Protein AF-A0AAD6UTN0-F1 (afdb_monomer_lite)

Structure (mmCIF, N/CA/C/O backbone):
data_AF-A0AAD6UTN0-F1
#
_entry.id   AF-A0AAD6UTN0-F1
#
loop_
_atom_site.group_PDB
_atom_site.id
_atom_site.type_symbol
_atom_site.label_atom_id
_atom_site.label_alt_id
_atom_site.label_comp_id
_atom_site.label_asym_id
_atom_site.label_entity_id
_atom_site.label_seq_id
_atom_site.pdbx_PDB_ins_code
_atom_site.Cartn_x
_atom_site.Cartn_y
_atom_site.Cartn_z
_atom_site.occupancy
_atom_site.B_iso_or_equiv
_atom_site.auth_seq_id
_atom_site.auth_comp_id
_atom_site.auth_asym_id
_atom_site.auth_atom_id
_atom_site.pdbx_PDB_model_num
ATOM 1 N N . VAL A 1 1 ? -11.003 5.716 8.054 1.00 87.69 1 VAL A N 1
ATOM 2 C CA . VAL A 1 1 ? -10.162 4.967 9.014 1.00 87.69 1 VAL A CA 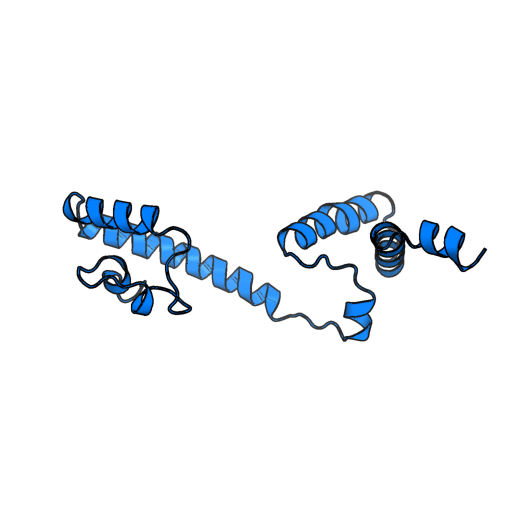1
ATOM 3 C C . VAL A 1 1 ? -9.411 5.867 9.988 1.00 87.69 1 VAL A C 1
ATOM 5 O O . VAL A 1 1 ? -9.699 5.784 11.162 1.00 87.69 1 VAL A O 1
ATOM 8 N N . ILE A 1 2 ? -8.497 6.764 9.581 1.00 92.50 2 ILE A N 1
ATOM 9 C CA . ILE A 1 2 ? -7.797 7.631 10.569 1.00 92.50 2 ILE A CA 1
ATOM 10 C C . ILE A 1 2 ? -8.778 8.507 11.371 1.00 92.50 2 ILE A C 1
ATOM 12 O O . ILE A 1 2 ? -8.656 8.604 12.585 1.00 92.50 2 ILE A O 1
ATOM 16 N N . ALA A 1 3 ? -9.743 9.134 10.689 1.00 92.88 3 ALA A N 1
ATOM 17 C CA . ALA A 1 3 ? -10.771 9.967 11.323 1.00 92.88 3 ALA A CA 1
ATOM 18 C C . ALA A 1 3 ? -11.893 9.152 11.988 1.00 92.88 3 ALA A C 1
ATOM 20 O O . ALA A 1 3 ? -12.583 9.658 12.862 1.00 92.88 3 ALA A O 1
ATOM 21 N N . ASP A 1 4 ? -12.061 7.905 11.556 1.00 92.06 4 ASP A N 1
ATOM 22 C CA . ASP A 1 4 ? -13.080 6.985 12.051 1.00 92.06 4 ASP A CA 1
ATOM 23 C C . ASP A 1 4 ? -12.543 5.548 11.926 1.00 92.06 4 ASP A C 1
ATOM 25 O O . ASP A 1 4 ? -12.595 4.962 10.831 1.00 92.06 4 ASP A O 1
ATOM 29 N N . PRO A 1 5 ? -11.911 5.023 12.993 1.00 91.50 5 PRO A N 1
ATOM 30 C CA . PRO A 1 5 ? -11.347 3.674 13.009 1.00 91.50 5 PRO A CA 1
ATOM 31 C C . PRO A 1 5 ? -12.411 2.576 12.989 1.00 91.50 5 PRO A C 1
ATOM 33 O O . PRO A 1 5 ? -12.120 1.456 12.565 1.00 91.50 5 PRO A O 1
ATOM 36 N N . ASP A 1 6 ? -13.651 2.897 13.365 1.00 90.25 6 ASP A N 1
ATOM 37 C CA . ASP A 1 6 ? -14.738 1.922 13.456 1.00 90.25 6 ASP A CA 1
ATOM 38 C C . ASP A 1 6 ? -15.210 1.434 12.086 1.00 90.25 6 ASP A C 1
ATOM 40 O O . ASP A 1 6 ? -15.803 0.362 11.996 1.00 90.25 6 ASP A O 1
ATOM 44 N N . ILE A 1 7 ? -14.810 2.112 11.006 1.00 89.38 7 ILE A N 1
ATOM 45 C CA . ILE A 1 7 ? -14.930 1.603 9.632 1.00 89.38 7 ILE A CA 1
ATOM 46 C C . ILE A 1 7 ? -14.311 0.203 9.489 1.00 89.38 7 ILE A C 1
ATOM 48 O O . ILE A 1 7 ? -14.845 -0.612 8.741 1.00 89.38 7 ILE A O 1
ATOM 52 N N . ILE A 1 8 ? -13.204 -0.086 10.192 1.00 89.69 8 ILE A N 1
ATOM 53 C CA . ILE A 1 8 ? -12.517 -1.389 10.116 1.00 89.69 8 ILE A CA 1
ATOM 54 C C . ILE A 1 8 ? -12.412 -2.134 11.448 1.00 89.69 8 ILE A C 1
ATOM 56 O O . ILE A 1 8 ? -11.793 -3.186 11.496 1.00 89.69 8 ILE A O 1
ATOM 60 N N . MET A 1 9 ? -12.948 -1.579 12.533 1.00 88.56 9 MET A N 1
ATOM 61 C CA . MET A 1 9 ? -12.941 -2.204 13.864 1.00 88.56 9 MET A CA 1
ATOM 62 C C . MET A 1 9 ? -14.348 -2.395 14.433 1.00 88.56 9 MET A C 1
ATOM 64 O O . MET A 1 9 ? -14.529 -3.097 15.427 1.00 88.56 9 MET A O 1
ATOM 68 N N . GLY A 1 10 ? -15.345 -1.746 13.832 1.00 86.62 10 GLY A N 1
ATOM 69 C CA . GLY A 1 10 ? -16.714 -1.754 14.305 1.00 86.62 10 GLY A CA 1
ATOM 70 C C . GLY A 1 10 ? -17.417 -3.093 14.072 1.00 86.62 10 GLY A C 1
ATOM 71 O O . GLY A 1 10 ? -16.988 -3.911 13.254 1.00 86.62 10 GLY A O 1
ATOM 72 N N . PRO A 1 11 ? -18.550 -3.310 14.758 1.00 81.62 11 PRO A N 1
ATOM 73 C CA . PRO A 1 11 ? -19.345 -4.532 14.622 1.00 81.62 11 PRO A CA 1
ATOM 74 C C . PRO A 1 11 ? -19.969 -4.691 13.225 1.00 81.62 11 PRO A C 1
ATOM 76 O O . PRO A 1 11 ? -20.301 -5.801 12.826 1.00 81.62 11 PRO A O 1
ATOM 79 N N . ASN A 1 12 ? -20.090 -3.596 12.469 1.00 81.25 12 ASN A N 1
ATOM 80 C CA . ASN A 1 12 ? -20.672 -3.563 11.126 1.00 81.25 12 ASN A CA 1
ATOM 81 C C . ASN A 1 12 ? -19.607 -3.649 10.018 1.00 81.25 12 ASN A C 1
ATOM 83 O O . ASN A 1 12 ? -19.799 -3.080 8.940 1.00 81.25 12 ASN A O 1
ATOM 87 N N . LEU A 1 13 ? -18.468 -4.306 10.278 1.00 84.88 13 LEU A N 1
ATOM 88 C CA . LEU A 1 13 ? -17.421 -4.475 9.273 1.00 84.88 13 LEU A CA 1
ATOM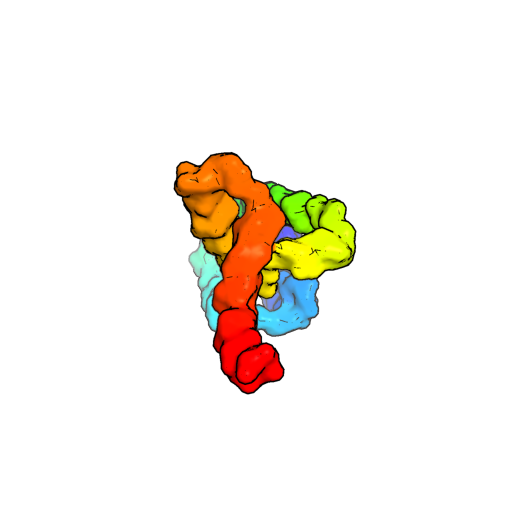 89 C C . LEU A 1 13 ? -17.995 -5.148 8.024 1.00 84.88 13 LEU A C 1
ATOM 91 O O . LEU A 1 13 ? -18.491 -6.273 8.067 1.00 84.88 13 LEU A O 1
ATOM 95 N N . SER A 1 14 ? -17.830 -4.482 6.889 1.00 86.56 14 SER A N 1
ATOM 96 C CA . SER A 1 14 ? -18.113 -5.043 5.579 1.00 86.56 14 SER A CA 1
ATOM 97 C C . SER A 1 14 ? -17.012 -4.641 4.618 1.00 86.56 14 SER A C 1
ATOM 99 O O . SER A 1 14 ? -16.597 -3.482 4.592 1.00 86.56 14 SER A O 1
ATOM 101 N N . TYR A 1 15 ? -16.565 -5.576 3.778 1.00 89.12 15 TYR A N 1
ATOM 102 C CA . TYR A 1 15 ? -15.627 -5.244 2.706 1.00 89.12 15 TYR A CA 1
ATOM 103 C C . TYR A 1 15 ? -16.189 -4.145 1.796 1.00 89.12 15 TYR A C 1
ATOM 105 O O . TYR A 1 15 ? -15.430 -3.321 1.302 1.00 89.12 15 TYR A O 1
ATOM 113 N N . ALA A 1 16 ? -17.514 -4.068 1.632 1.00 89.00 16 ALA A N 1
ATOM 114 C CA . ALA A 1 16 ? -18.154 -3.081 0.770 1.00 89.00 16 ALA A CA 1
ATOM 115 C C . ALA A 1 16 ? -17.943 -1.634 1.249 1.00 89.00 16 ALA A C 1
ATOM 117 O O . ALA A 1 16 ? -17.906 -0.723 0.429 1.00 89.00 16 ALA A O 1
ATOM 118 N N . THR A 1 17 ? -17.806 -1.415 2.560 1.00 85.81 17 THR A N 1
ATOM 119 C CA . THR A 1 17 ? -17.611 -0.080 3.152 1.00 85.81 17 THR A CA 1
ATOM 120 C C . THR A 1 17 ? -16.165 0.189 3.554 1.00 85.81 17 THR A C 1
ATOM 122 O O . THR A 1 17 ? -15.761 1.346 3.660 1.00 85.81 17 THR A O 1
ATOM 125 N N . ALA A 1 18 ? -15.387 -0.864 3.795 1.00 87.88 18 ALA A N 1
ATOM 126 C CA . ALA A 1 18 ? -14.048 -0.765 4.354 1.00 87.88 18 ALA A CA 1
ATOM 127 C C . ALA A 1 18 ? -12.919 -0.985 3.325 1.00 87.88 18 ALA A C 1
ATOM 129 O O . ALA A 1 18 ? -11.783 -0.583 3.586 1.00 87.88 18 ALA A O 1
ATOM 130 N N . SER A 1 19 ? -13.194 -1.609 2.173 1.00 89.88 19 SER A N 1
ATOM 131 C CA . SER A 1 19 ? -12.232 -1.709 1.064 1.00 89.88 19 SER A CA 1
ATOM 132 C C . SER A 1 19 ? -12.285 -0.459 0.181 1.00 89.88 19 SER A C 1
ATOM 134 O O . SER A 1 19 ? -13.313 0.207 0.080 1.00 89.88 19 SER A O 1
ATOM 136 N N . MET A 1 20 ? -11.167 -0.126 -0.470 1.00 84.88 20 MET A N 1
ATOM 137 C CA . MET A 1 20 ? -11.110 1.041 -1.362 1.00 84.88 20 MET A CA 1
ATOM 138 C C . MET A 1 20 ? -11.884 0.843 -2.670 1.00 84.88 20 MET A C 1
ATOM 140 O O . MET A 1 20 ? -12.329 1.822 -3.259 1.00 84.88 20 MET A O 1
ATOM 144 N N . ASP A 1 21 ? -12.029 -0.396 -3.135 1.00 90.88 21 ASP A N 1
ATOM 145 C CA . ASP A 1 21 ? -12.669 -0.742 -4.408 1.00 90.88 21 ASP A CA 1
ATOM 146 C C . ASP A 1 21 ? -14.037 -1.423 -4.239 1.00 90.88 21 ASP A C 1
ATOM 148 O O . ASP A 1 21 ? -14.666 -1.804 -5.227 1.00 90.88 21 ASP A O 1
ATOM 152 N N . GLY A 1 22 ? -14.503 -1.577 -2.998 1.00 90.69 22 GLY A N 1
ATOM 153 C CA . GLY A 1 22 ? -15.756 -2.251 -2.668 1.00 90.69 22 GLY A CA 1
ATOM 154 C C . GLY A 1 22 ? -15.725 -3.766 -2.887 1.00 90.69 22 GLY A C 1
ATOM 155 O O . GLY A 1 22 ? -16.783 -4.399 -2.838 1.00 90.69 22 GLY A O 1
ATOM 156 N N . LYS A 1 23 ? -14.558 -4.368 -3.150 1.00 93.44 23 LYS A N 1
ATOM 157 C CA . LYS A 1 23 ? -14.427 -5.805 -3.423 1.00 93.44 23 LYS A CA 1
ATOM 158 C C . LYS A 1 23 ? -14.095 -6.597 -2.157 1.00 93.44 23 LYS A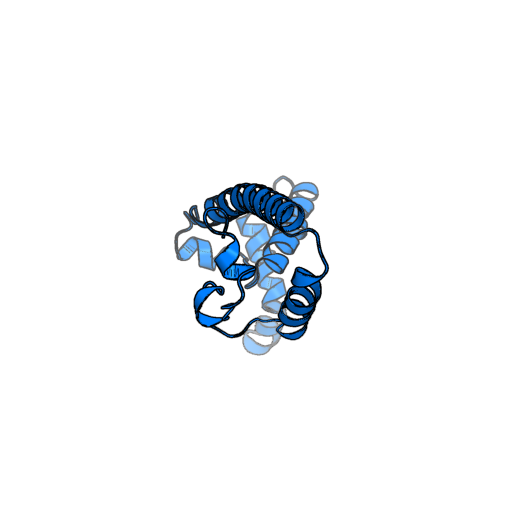 C 1
ATOM 160 O O . LYS A 1 23 ? -13.632 -6.025 -1.169 1.00 93.44 23 LYS A O 1
ATOM 165 N N . PRO A 1 24 ? -14.339 -7.923 -2.157 1.00 93.25 24 PRO A N 1
ATOM 166 C CA . PRO A 1 24 ? -13.904 -8.785 -1.068 1.00 93.25 24 PRO A CA 1
ATOM 167 C C . PRO A 1 24 ? -12.412 -8.625 -0.775 1.00 93.25 24 PRO A C 1
ATOM 169 O O . PRO A 1 24 ? -11.609 -8.397 -1.679 1.00 93.25 24 PRO A O 1
ATOM 172 N N . TRP A 1 25 ? -12.050 -8.778 0.496 1.00 91.44 25 TRP A N 1
ATOM 173 C CA . TRP A 1 25 ? -10.661 -8.738 0.939 1.00 91.44 25 TRP A CA 1
ATOM 174 C C . TRP A 1 25 ? -9.802 -9.741 0.170 1.00 91.44 25 TRP A C 1
ATOM 176 O O . TRP A 1 25 ? -10.220 -10.878 -0.027 1.00 91.44 25 TRP A O 1
ATOM 186 N N . GLU A 1 26 ? -8.576 -9.356 -0.186 1.00 92.69 26 GLU A N 1
ATOM 187 C CA . GLU A 1 26 ? -7.608 -10.276 -0.801 1.00 92.69 26 GLU A CA 1
ATOM 188 C C . GLU A 1 26 ? -7.294 -11.465 0.122 1.00 92.69 26 GLU A C 1
ATOM 190 O O . GLU A 1 26 ? -7.094 -12.586 -0.335 1.00 92.69 26 GLU A O 1
ATOM 195 N N . ARG A 1 27 ? -7.315 -11.217 1.439 1.00 93.62 27 ARG A N 1
ATOM 196 C CA . ARG A 1 27 ? -7.115 -12.220 2.491 1.00 93.62 27 ARG A CA 1
ATOM 197 C C . ARG A 1 27 ? -8.232 -12.172 3.538 1.00 93.62 27 ARG A C 1
ATOM 199 O O . ARG A 1 27 ? -8.031 -11.614 4.625 1.00 93.62 27 ARG A O 1
ATOM 206 N N . PRO A 1 28 ? -9.426 -12.712 3.234 1.00 91.81 28 PRO A N 1
ATOM 207 C CA . PRO A 1 28 ? -10.569 -12.678 4.144 1.00 91.81 28 PRO A CA 1
ATOM 208 C C . PRO A 1 28 ? -10.274 -13.359 5.482 1.00 91.81 28 PRO A C 1
ATOM 210 O O . PRO A 1 28 ? -10.684 -12.867 6.528 1.00 91.81 28 PRO A O 1
ATOM 213 N N . GLU A 1 29 ? -9.515 -14.455 5.469 1.00 94.50 29 GLU A N 1
ATOM 214 C CA . GLU A 1 29 ? -9.157 -15.223 6.659 1.00 94.50 29 GLU A CA 1
ATOM 215 C C . GLU A 1 29 ? -8.373 -14.390 7.680 1.00 94.50 29 GLU A C 1
ATOM 217 O O . GLU A 1 29 ? -8.630 -14.482 8.880 1.00 94.50 29 GLU A O 1
ATOM 222 N N . ALA A 1 30 ? -7.473 -13.520 7.212 1.00 92.06 30 ALA A N 1
ATOM 223 C CA . ALA A 1 30 ? -6.703 -12.634 8.077 1.00 92.06 30 ALA A CA 1
ATOM 224 C C . ALA A 1 30 ? -7.590 -11.541 8.689 1.00 92.06 30 ALA A C 1
ATOM 226 O O . ALA A 1 30 ? -7.497 -11.265 9.886 1.00 92.06 30 ALA A O 1
ATOM 227 N N . MET A 1 31 ? -8.485 -10.957 7.885 1.00 90.25 31 MET A N 1
ATOM 228 C CA . MET A 1 31 ? -9.420 -9.927 8.343 1.00 90.25 31 MET A CA 1
ATOM 229 C C . MET A 1 31 ? -10.385 -10.469 9.399 1.00 90.25 31 MET A C 1
ATOM 231 O O . MET A 1 31 ? -10.569 -9.847 10.446 1.00 90.25 31 MET A O 1
ATOM 235 N N . TYR A 1 32 ? -10.964 -11.650 9.168 1.00 89.56 32 TYR A N 1
ATOM 236 C CA . TYR A 1 32 ? -11.894 -12.260 10.117 1.00 89.56 32 TYR A CA 1
ATOM 237 C C . TYR A 1 32 ? -11.201 -12.746 11.390 1.00 89.56 32 TYR A C 1
ATOM 239 O O . TYR A 1 32 ? -11.752 -12.564 12.474 1.00 89.56 32 TYR A O 1
ATOM 247 N N . ALA A 1 33 ? -9.985 -13.294 11.298 1.00 92.06 33 ALA A N 1
ATOM 248 C CA . ALA A 1 33 ? -9.208 -13.666 12.480 1.00 92.06 33 ALA A CA 1
ATOM 249 C C . ALA A 1 33 ? -8.876 -12.444 13.352 1.00 92.06 33 ALA A C 1
ATOM 251 O O . ALA A 1 33 ? -9.047 -12.491 14.570 1.00 92.06 33 ALA A O 1
ATOM 252 N N . ALA A 1 34 ? -8.466 -11.329 12.737 1.00 90.12 34 ALA A N 1
ATOM 253 C CA . ALA A 1 34 ? -8.238 -10.076 13.453 1.00 90.12 34 ALA A CA 1
ATOM 254 C C . ALA A 1 34 ? -9.525 -9.581 14.134 1.00 90.12 34 ALA A C 1
ATOM 256 O O . ALA A 1 34 ? -9.505 -9.253 15.319 1.00 90.12 34 ALA A O 1
ATOM 257 N N . HIS A 1 35 ? -10.658 -9.608 13.426 1.00 88.88 35 HIS A N 1
ATOM 258 C CA . HIS A 1 35 ? -11.952 -9.225 13.993 1.00 88.88 35 HIS A CA 1
ATOM 259 C C . HIS A 1 35 ? -12.414 -10.117 15.141 1.00 88.88 35 HIS A C 1
ATOM 261 O O . HIS A 1 35 ? -12.980 -9.611 16.105 1.00 88.88 35 HIS A O 1
ATOM 267 N N . ALA A 1 36 ? -12.159 -11.422 15.072 1.00 90.94 36 ALA A N 1
ATOM 268 C CA . ALA A 1 36 ? -12.473 -12.346 16.156 1.00 90.94 36 ALA A CA 1
ATOM 269 C C . ALA A 1 36 ? -11.632 -12.073 17.416 1.00 90.94 36 ALA A C 1
ATOM 271 O O . ALA A 1 36 ? -12.092 -12.321 18.528 1.00 90.94 36 ALA A O 1
ATOM 272 N N . LEU A 1 37 ? -10.419 -11.535 17.252 1.00 91.69 37 LEU A N 1
ATOM 273 C CA . LEU A 1 37 ? -9.520 -11.174 18.350 1.00 91.69 37 LEU A CA 1
ATOM 274 C C . LEU A 1 37 ? -9.819 -9.797 18.947 1.00 91.69 37 LEU A C 1
ATOM 276 O O . LEU A 1 37 ? -9.583 -9.606 20.139 1.00 91.69 37 LEU A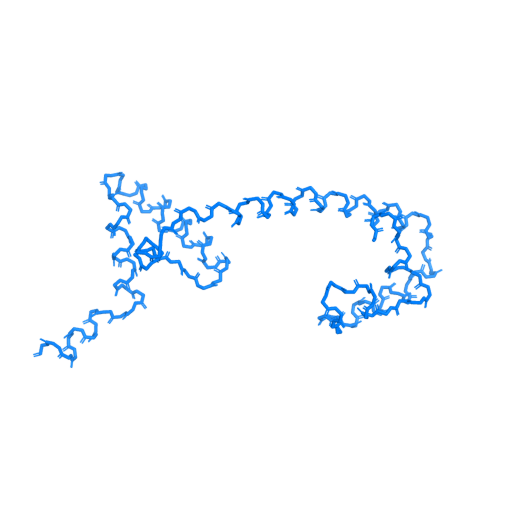 O 1
ATOM 280 N N . LEU A 1 38 ? -10.356 -8.852 18.167 1.00 90.44 38 LEU A N 1
ATOM 281 C CA . LEU A 1 38 ? -10.637 -7.481 18.617 1.00 90.44 38 LEU A CA 1
ATOM 282 C C . LEU A 1 38 ? -11.381 -7.403 19.968 1.00 90.44 38 LEU A C 1
ATOM 284 O O . LEU A 1 38 ? -10.943 -6.621 20.810 1.00 90.44 38 LEU A O 1
ATOM 288 N N . PRO A 1 39 ? -12.431 -8.209 20.241 1.00 90.12 39 PRO A N 1
ATOM 289 C CA . PRO A 1 39 ? -13.140 -8.172 21.523 1.00 90.12 39 PRO A CA 1
ATOM 290 C C . PRO A 1 39 ? -12.299 -8.598 22.731 1.00 90.12 39 PRO A C 1
ATOM 292 O O . PRO A 1 39 ? -12.638 -8.253 23.858 1.00 90.12 39 PRO A O 1
ATOM 295 N N . THR A 1 40 ? -11.227 -9.365 22.513 1.00 93.56 40 THR A N 1
ATOM 296 C CA . THR A 1 40 ? -10.329 -9.839 23.583 1.00 93.56 40 THR A CA 1
ATOM 297 C C . THR A 1 40 ? -9.210 -8.854 23.907 1.00 93.56 40 THR A C 1
ATOM 299 O O . THR A 1 40 ? -8.480 -9.046 24.879 1.00 93.56 40 THR A O 1
ATOM 302 N N . LEU A 1 41 ? -9.058 -7.806 23.095 1.00 90.88 41 LEU A N 1
ATOM 303 C CA . LEU A 1 41 ? -7.981 -6.837 23.210 1.00 90.88 41 LEU A CA 1
ATOM 304 C C . LEU A 1 41 ? -8.478 -5.529 23.842 1.00 90.88 41 LEU A C 1
ATOM 306 O O . LEU A 1 41 ? -9.646 -5.163 23.688 1.00 90.88 41 LEU A O 1
ATOM 310 N N . PRO A 1 42 ? -7.590 -4.773 24.507 1.00 94.06 42 PRO A N 1
ATOM 311 C CA . PRO A 1 42 ? -7.900 -3.426 24.969 1.00 94.06 42 PRO A CA 1
ATOM 312 C C . PRO A 1 42 ? -8.236 -2.510 23.778 1.00 94.06 42 PRO A C 1
ATOM 314 O O . PRO A 1 42 ? -7.375 -2.151 22.969 1.00 94.06 42 PRO A O 1
ATOM 317 N N . ARG A 1 43 ? -9.527 -2.190 23.616 1.00 88.38 43 ARG A N 1
ATOM 318 C CA . ARG A 1 43 ? -10.055 -1.539 22.403 1.00 88.38 43 ARG A CA 1
ATOM 319 C C . ARG A 1 43 ? -9.384 -0.198 22.113 1.00 88.38 43 ARG A C 1
ATOM 321 O O . ARG A 1 43 ? -9.072 0.090 20.959 1.00 88.38 43 ARG A O 1
ATOM 328 N N . ASN A 1 44 ? -9.164 0.609 23.148 1.00 90.56 44 ASN A N 1
ATOM 329 C CA . ASN A 1 44 ? -8.611 1.955 23.006 1.00 90.56 44 ASN A CA 1
ATOM 330 C C . ASN A 1 44 ? -7.159 1.909 22.518 1.00 90.56 44 ASN A C 1
ATOM 332 O O . ASN A 1 44 ? -6.758 2.687 21.659 1.00 90.56 44 ASN A O 1
ATOM 336 N N . GLU A 1 45 ? -6.380 0.961 23.018 1.00 93.69 45 GLU A N 1
ATOM 337 C CA . GLU A 1 45 ? -4.974 0.767 22.698 1.00 93.69 45 GLU A CA 1
ATOM 338 C C . GLU A 1 45 ? -4.815 0.274 21.261 1.00 93.69 45 GLU A C 1
ATOM 340 O O . GLU A 1 45 ? -4.002 0.816 20.512 1.00 93.69 45 GLU A O 1
ATOM 345 N N . VAL A 1 46 ? -5.638 -0.694 20.840 1.00 93.12 46 VAL A N 1
ATOM 346 C CA . VAL A 1 46 ? -5.654 -1.161 19.445 1.00 93.12 46 VAL A CA 1
ATOM 347 C C . VAL A 1 46 ? -6.021 -0.018 18.504 1.00 93.12 46 VAL A C 1
ATOM 349 O O . VAL A 1 46 ? -5.367 0.166 17.477 1.00 93.12 46 VAL A O 1
ATOM 352 N N . GLN A 1 47 ? -7.021 0.788 18.868 1.00 93.12 47 GLN A N 1
ATOM 353 C CA . GLN A 1 47 ? -7.429 1.947 18.081 1.00 93.12 47 GLN A CA 1
ATOM 354 C C . GLN A 1 47 ? -6.292 2.970 17.950 1.00 93.12 47 GLN A C 1
ATOM 356 O O . GLN A 1 47 ? -6.019 3.442 16.846 1.00 93.12 47 GLN A O 1
ATOM 361 N N . VAL A 1 48 ? -5.596 3.289 19.046 1.00 95.25 48 VAL A N 1
ATOM 362 C CA . VAL A 1 48 ? -4.445 4.206 19.033 1.00 95.25 48 VAL A CA 1
ATOM 363 C C . VAL A 1 48 ? -3.331 3.670 18.136 1.00 95.25 48 VAL A C 1
ATOM 365 O O . VAL A 1 48 ? -2.852 4.392 17.261 1.00 95.25 48 VAL A O 1
ATOM 368 N N . VAL A 1 49 ? -2.953 2.399 18.297 1.00 95.12 49 VAL A N 1
ATOM 369 C CA . VAL A 1 49 ? -1.896 1.766 17.493 1.00 95.12 49 VAL A CA 1
ATOM 370 C C . VAL A 1 49 ? -2.258 1.766 16.008 1.00 95.12 49 VAL A C 1
ATOM 372 O O . VAL A 1 49 ? -1.429 2.136 15.175 1.00 95.12 49 VAL A O 1
ATOM 375 N N . LEU A 1 50 ? -3.499 1.411 15.668 1.00 93.94 50 LEU A N 1
ATOM 376 C CA . LEU A 1 50 ? -3.988 1.419 14.293 1.00 93.94 50 LEU A CA 1
ATOM 377 C C . LEU A 1 50 ? -3.921 2.822 13.678 1.00 93.94 50 LEU A C 1
ATOM 379 O O . LEU A 1 50 ? -3.440 2.993 12.556 1.00 93.94 50 LEU A O 1
ATOM 383 N N . VAL A 1 51 ? -4.400 3.834 14.404 1.00 95.75 51 VAL A N 1
ATOM 384 C CA . VAL A 1 51 ? -4.419 5.221 13.926 1.00 95.75 51 VAL A CA 1
ATOM 385 C C . VAL A 1 51 ? -3.002 5.742 13.703 1.00 95.75 51 VAL A C 1
ATOM 387 O O . VAL A 1 51 ? -2.734 6.323 12.649 1.00 95.75 51 VAL A O 1
ATOM 390 N N . GLU A 1 52 ? -2.084 5.518 14.642 1.00 96.50 52 GLU A N 1
ATOM 391 C CA . GLU A 1 52 ? -0.692 5.960 14.506 1.00 96.50 52 GLU A CA 1
ATOM 392 C C . GLU A 1 52 ? 0.032 5.235 13.365 1.00 96.50 52 GLU A C 1
ATOM 394 O O . GLU A 1 52 ? 0.717 5.875 12.558 1.00 96.50 52 GLU A O 1
ATOM 399 N N . PHE A 1 53 ? -0.202 3.928 13.208 1.00 94.75 53 PHE A N 1
ATOM 400 C CA . PHE A 1 53 ? 0.284 3.171 12.056 1.00 94.75 53 PHE A CA 1
ATOM 401 C C . PHE A 1 53 ? -0.201 3.787 10.734 1.00 94.75 53 PHE A C 1
ATOM 403 O O . PHE A 1 53 ? 0.606 4.062 9.841 1.00 94.75 53 PHE A O 1
ATOM 410 N N . LEU A 1 54 ? -1.502 4.070 10.616 1.00 93.94 54 LEU A N 1
ATOM 411 C CA . LEU A 1 54 ? -2.094 4.620 9.395 1.00 93.94 54 LEU A CA 1
ATOM 412 C C . LEU A 1 54 ? -1.660 6.062 9.110 1.00 93.94 54 LEU A C 1
ATOM 414 O O . LEU A 1 54 ? -1.476 6.410 7.944 1.00 93.94 54 LEU A O 1
ATOM 418 N N . LYS A 1 55 ? -1.436 6.901 10.129 1.00 94.81 55 LYS A N 1
ATOM 419 C CA . LYS A 1 55 ? -0.826 8.234 9.950 1.00 94.81 55 LYS A CA 1
ATOM 420 C C . LYS A 1 55 ? 0.585 8.119 9.369 1.00 94.81 55 LYS A C 1
ATOM 422 O O . LYS A 1 55 ? 0.931 8.832 8.422 1.00 94.81 55 LYS A O 1
ATOM 427 N N . GLY A 1 56 ? 1.384 7.188 9.894 1.00 92.88 56 GLY A N 1
ATOM 428 C CA . GLY A 1 56 ? 2.711 6.875 9.365 1.00 92.88 56 GLY A CA 1
ATOM 429 C C . GLY A 1 56 ? 2.661 6.377 7.917 1.00 92.88 56 GLY A C 1
ATOM 430 O O . GLY A 1 56 ? 3.419 6.860 7.068 1.00 92.88 56 GLY A O 1
ATOM 431 N N . ALA A 1 57 ? 1.734 5.464 7.615 1.00 91.38 57 ALA A N 1
ATOM 432 C CA . ALA A 1 57 ? 1.512 4.937 6.271 1.00 91.38 57 ALA A CA 1
ATOM 433 C C . ALA A 1 57 ? 1.064 6.031 5.289 1.00 91.38 57 ALA A C 1
ATOM 435 O O . ALA A 1 57 ? 1.656 6.159 4.220 1.00 91.38 57 ALA A O 1
ATOM 436 N N . GLN A 1 58 ? 0.111 6.891 5.670 1.00 90.19 58 GLN A N 1
ATOM 437 C CA . GLN A 1 58 ? -0.383 7.992 4.836 1.00 90.19 58 GLN A CA 1
ATOM 438 C C . GLN A 1 58 ? 0.753 8.916 4.380 1.00 90.19 58 GLN A C 1
ATOM 440 O O . GLN A 1 58 ? 0.810 9.295 3.208 1.00 90.19 58 GLN A O 1
ATOM 445 N N . LYS A 1 59 ? 1.685 9.265 5.278 1.00 87.06 59 LYS A N 1
ATOM 446 C CA . LYS A 1 59 ? 2.852 10.089 4.927 1.00 87.06 59 LYS A CA 1
ATOM 447 C C . LYS A 1 59 ? 3.704 9.427 3.839 1.00 87.06 59 LYS A C 1
ATOM 449 O O . LYS A 1 59 ? 4.167 10.108 2.927 1.00 87.06 59 LYS A O 1
ATOM 454 N N . ARG A 1 60 ? 3.901 8.108 3.924 1.00 83.50 60 ARG A N 1
ATOM 455 C CA . ARG A 1 60 ? 4.659 7.337 2.927 1.00 83.50 60 ARG A CA 1
ATOM 456 C C . ARG A 1 60 ? 3.895 7.197 1.616 1.00 83.50 60 ARG A C 1
ATOM 458 O O . ARG A 1 60 ? 4.491 7.396 0.568 1.00 83.50 60 ARG A O 1
ATOM 465 N N . TRP A 1 61 ? 2.594 6.930 1.663 1.00 82.31 61 TRP A N 1
ATOM 466 C CA . TRP A 1 61 ? 1.758 6.828 0.466 1.00 82.31 61 TRP A CA 1
ATOM 467 C C . TRP A 1 61 ? 1.687 8.134 -0.319 1.00 82.31 61 TRP A C 1
ATOM 469 O O . TRP A 1 61 ? 1.744 8.095 -1.540 1.00 82.31 61 TRP A O 1
ATOM 479 N N . ARG A 1 62 ? 1.650 9.295 0.350 1.00 79.38 62 ARG A N 1
ATOM 480 C CA . ARG A 1 62 ? 1.743 10.592 -0.345 1.00 79.38 62 ARG A CA 1
ATOM 481 C C . ARG A 1 62 ? 3.055 10.744 -1.112 1.00 79.38 62 ARG A C 1
ATOM 483 O O . ARG A 1 62 ? 3.027 11.221 -2.237 1.00 79.38 62 ARG A O 1
ATOM 490 N N . ARG A 1 63 ? 4.174 10.307 -0.525 1.00 74.75 63 ARG A N 1
ATOM 491 C CA . ARG A 1 63 ? 5.481 10.293 -1.199 1.00 74.75 63 ARG A CA 1
ATOM 492 C C . ARG A 1 63 ? 5.521 9.285 -2.351 1.00 74.75 63 ARG A C 1
ATOM 494 O O . ARG A 1 63 ? 6.055 9.584 -3.402 1.00 74.75 63 ARG A O 1
ATOM 501 N N . PHE A 1 64 ? 4.933 8.108 -2.164 1.00 68.69 64 PHE A N 1
ATOM 502 C CA . PHE A 1 64 ? 4.841 7.103 -3.222 1.00 68.69 64 PHE A CA 1
ATOM 503 C C . PHE A 1 64 ? 4.004 7.605 -4.411 1.00 68.69 64 PHE A C 1
ATOM 505 O O . PHE A 1 64 ? 4.388 7.433 -5.559 1.00 68.69 64 PHE A O 1
ATOM 512 N N . GLY A 1 65 ? 2.881 8.276 -4.141 1.00 65.12 65 GLY A N 1
ATOM 513 C CA . GLY A 1 65 ? 2.008 8.831 -5.175 1.00 65.12 65 GLY A CA 1
ATOM 514 C C . GLY A 1 65 ? 2.568 10.071 -5.875 1.00 65.12 65 GLY A C 1
ATOM 515 O O . GLY A 1 65 ? 2.288 10.265 -7.056 1.00 65.12 65 GLY A O 1
ATOM 516 N N . SER A 1 66 ? 3.372 10.898 -5.192 1.00 63.41 66 SER A N 1
ATOM 517 C CA . SER A 1 66 ? 4.008 12.063 -5.827 1.00 63.41 66 SER A CA 1
ATOM 518 C C . SER A 1 66 ? 4.983 11.661 -6.930 1.00 63.41 66 SER A C 1
ATOM 520 O O . SER A 1 66 ? 5.046 12.339 -7.948 1.00 63.41 66 SER A O 1
ATOM 522 N N . ASP A 1 67 ? 5.660 10.522 -6.771 1.00 58.28 67 ASP A N 1
ATOM 523 C CA . ASP A 1 67 ? 6.623 10.012 -7.753 1.00 58.28 67 ASP A CA 1
ATOM 524 C C . ASP A 1 67 ? 5.927 9.450 -9.015 1.00 58.28 67 ASP A C 1
ATOM 526 O O . ASP A 1 67 ? 6.550 9.314 -10.066 1.00 58.28 67 ASP A O 1
ATOM 530 N N . ILE A 1 68 ? 4.619 9.163 -8.943 1.00 57.59 68 ILE A N 1
ATOM 531 C CA . ILE A 1 68 ? 3.805 8.653 -10.063 1.00 57.59 68 ILE A CA 1
ATOM 532 C C . ILE A 1 68 ? 3.228 9.799 -10.916 1.00 57.59 68 ILE A C 1
ATOM 534 O O . ILE A 1 68 ? 2.960 9.615 -12.103 1.00 57.59 68 ILE A O 1
ATOM 538 N N . LEU A 1 69 ? 3.049 10.995 -10.345 1.00 52.97 69 LEU A N 1
ATOM 539 C CA . LEU A 1 69 ? 2.419 12.138 -11.024 1.00 52.97 69 LEU A CA 1
ATOM 540 C C . LEU A 1 69 ? 3.354 12.880 -11.997 1.00 52.97 69 LEU A C 1
ATOM 542 O O . LEU A 1 69 ? 2.876 13.658 -12.820 1.00 52.97 69 LEU A O 1
ATOM 546 N N . GLU A 1 70 ? 4.661 12.612 -11.965 1.00 53.66 70 GLU A N 1
ATOM 547 C CA . GLU A 1 70 ? 5.653 13.240 -12.847 1.00 53.66 70 GLU A CA 1
ATOM 548 C C . GLU A 1 70 ? 6.115 12.326 -13.995 1.00 53.66 70 GLU A C 1
ATOM 550 O O . GLU A 1 70 ? 7.298 12.265 -14.326 1.00 53.66 70 GLU A O 1
ATOM 555 N N . THR A 1 71 ? 5.214 11.631 -14.695 1.00 59.72 71 THR A N 1
ATOM 556 C CA . THR A 1 71 ? 5.600 11.053 -15.995 1.00 59.72 71 THR A CA 1
ATOM 557 C C . THR A 1 71 ? 5.576 12.140 -17.074 1.00 59.72 71 THR A C 1
ATOM 559 O O . THR A 1 71 ? 4.656 12.199 -17.885 1.00 59.72 71 THR A O 1
ATOM 562 N N . GLN A 1 72 ? 6.600 12.999 -17.109 1.00 63.25 72 GLN A N 1
ATOM 563 C CA . GLN A 1 72 ? 6.797 14.015 -18.162 1.00 63.25 72 GLN A CA 1
ATOM 564 C C . GLN A 1 72 ? 7.300 13.426 -19.498 1.00 63.25 72 GLN A C 1
ATOM 566 O O . GLN A 1 72 ? 7.733 14.154 -20.389 1.00 63.25 72 GLN A O 1
ATOM 571 N N . LEU A 1 73 ? 7.289 12.098 -19.649 1.00 69.19 73 LEU A N 1
ATOM 572 C CA . LEU A 1 73 ? 7.734 11.438 -20.871 1.00 69.19 73 LEU A CA 1
ATOM 573 C C . LEU A 1 73 ? 6.634 11.507 -21.934 1.00 69.19 73 LEU A C 1
ATOM 575 O O . LEU A 1 73 ? 5.516 11.035 -21.722 1.00 69.19 73 LEU A O 1
ATOM 579 N N . THR A 1 74 ? 6.980 12.037 -23.104 1.00 79.75 74 THR A N 1
ATOM 580 C CA . THR A 1 74 ? 6.173 11.912 -24.326 1.00 79.75 74 THR A CA 1
ATOM 581 C C . THR A 1 74 ? 5.994 10.440 -24.707 1.00 79.75 74 THR A C 1
ATOM 583 O O . THR A 1 74 ? 6.821 9.595 -24.356 1.00 79.75 74 THR A O 1
ATOM 586 N N . ASP A 1 75 ? 4.961 10.109 -25.484 1.00 77.94 75 ASP A N 1
ATOM 587 C CA . ASP A 1 75 ? 4.720 8.724 -25.922 1.00 77.94 75 ASP A CA 1
ATOM 588 C C . ASP A 1 75 ? 5.907 8.140 -26.705 1.00 77.94 75 ASP A C 1
ATOM 590 O O . ASP A 1 75 ? 6.265 6.972 -26.541 1.00 77.94 75 ASP A O 1
ATOM 594 N N . ALA A 1 76 ? 6.605 8.981 -27.475 1.00 78.50 76 ALA A N 1
ATOM 595 C CA . ALA A 1 76 ? 7.834 8.604 -28.166 1.00 78.50 76 ALA A CA 1
ATOM 596 C C . ALA A 1 76 ? 8.974 8.248 -27.194 1.00 78.50 76 ALA A C 1
ATOM 598 O O . ALA A 1 76 ? 9.744 7.322 -27.453 1.00 78.50 76 ALA A O 1
ATOM 599 N N . GLN A 1 77 ? 9.091 8.959 -26.069 1.00 75.56 77 GLN A N 1
ATOM 600 C CA . GLN A 1 77 ? 10.071 8.643 -25.028 1.00 75.56 77 GLN A CA 1
ATOM 601 C C . GLN A 1 77 ? 9.678 7.386 -24.250 1.00 75.56 77 GLN A C 1
ATOM 603 O O . GLN A 1 77 ? 10.552 6.574 -23.961 1.00 75.56 77 GLN A O 1
ATOM 608 N N . LYS A 1 78 ? 8.383 7.176 -23.978 1.00 74.75 78 LYS A N 1
ATOM 609 C CA . LYS A 1 78 ? 7.883 5.947 -23.343 1.00 74.75 78 LYS A CA 1
ATOM 610 C C . LYS A 1 78 ? 8.182 4.709 -24.190 1.00 74.75 78 LYS A C 1
ATOM 612 O O . LYS A 1 78 ? 8.659 3.725 -23.644 1.00 74.75 78 LYS A O 1
ATOM 617 N N . CYS A 1 79 ? 8.007 4.779 -25.513 1.00 73.25 79 CYS A N 1
ATOM 618 C CA . CYS A 1 79 ? 8.334 3.665 -26.416 1.00 73.25 79 CYS A CA 1
ATOM 619 C C . CYS A 1 79 ? 9.835 3.319 -26.430 1.00 73.25 79 CYS A C 1
ATOM 621 O O . CYS A 1 79 ? 10.216 2.163 -26.605 1.00 73.25 79 CYS A O 1
ATOM 623 N N . LYS A 1 80 ? 10.706 4.320 -26.252 1.00 73.81 80 LYS A N 1
ATOM 624 C CA . LYS A 1 80 ? 12.169 4.138 -26.233 1.00 73.81 80 LYS A CA 1
ATOM 625 C C . LYS A 1 80 ? 12.723 3.819 -24.845 1.00 73.81 80 LYS A C 1
ATOM 627 O O . LYS A 1 80 ? 13.879 3.412 -24.726 1.00 73.81 80 LYS A O 1
ATOM 632 N N . ALA A 1 81 ? 11.945 4.042 -23.794 1.00 76.12 81 ALA A N 1
ATOM 633 C CA . ALA A 1 81 ? 12.320 3.680 -22.443 1.00 76.12 81 ALA A CA 1
ATOM 634 C C . ALA A 1 81 ? 12.098 2.178 -22.254 1.00 76.12 81 ALA A C 1
ATOM 636 O O . ALA A 1 81 ? 11.030 1.648 -22.550 1.00 76.12 81 ALA A O 1
AT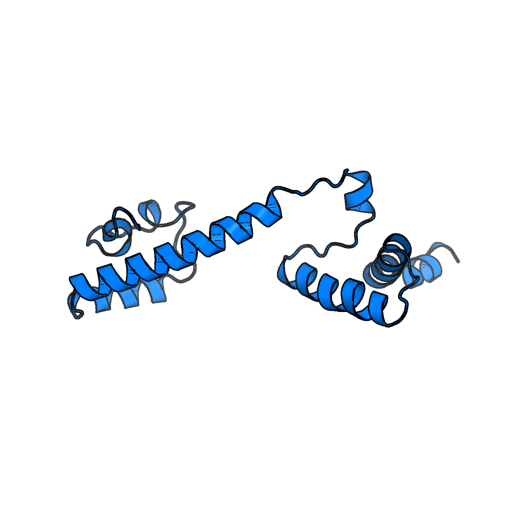OM 637 N N . MET A 1 82 ? 13.110 1.467 -21.762 1.00 75.81 82 MET A N 1
ATOM 638 C CA . MET A 1 82 ? 12.878 0.114 -21.277 1.00 75.81 82 MET A CA 1
ATOM 639 C C . MET A 1 82 ? 12.251 0.210 -19.890 1.00 75.81 82 MET A C 1
ATOM 641 O O . MET A 1 82 ? 12.950 0.476 -18.918 1.00 75.81 82 MET A O 1
ATOM 645 N N . MET A 1 83 ? 10.939 0.008 -19.815 1.00 77.38 83 MET A N 1
ATOM 646 C CA . MET A 1 83 ? 10.194 -0.032 -18.560 1.00 77.38 83 MET A CA 1
ATOM 647 C C . MET A 1 83 ? 9.442 -1.361 -18.482 1.00 77.38 83 MET A C 1
ATOM 649 O O . MET A 1 83 ? 8.461 -1.542 -19.207 1.00 77.38 83 MET A O 1
ATOM 653 N N . PRO A 1 84 ? 9.910 -2.323 -17.670 1.00 72.06 84 PRO A N 1
ATOM 654 C CA . PRO A 1 84 ? 9.109 -3.473 -17.275 1.00 72.06 84 PRO A CA 1
ATOM 655 C C . PRO A 1 84 ? 7.674 -3.114 -16.850 1.00 72.06 84 PRO A C 1
ATOM 657 O O . PRO A 1 84 ? 7.399 -2.041 -16.318 1.00 72.06 84 PRO A O 1
ATOM 660 N N . ALA A 1 85 ? 6.743 -4.046 -17.057 1.00 72.50 85 ALA A N 1
ATOM 661 C CA . ALA A 1 85 ? 5.321 -3.811 -16.796 1.00 72.50 85 ALA A CA 1
ATOM 662 C C . ALA A 1 85 ? 4.973 -3.672 -15.299 1.00 72.50 85 ALA A C 1
ATOM 664 O O . ALA A 1 85 ? 3.938 -3.104 -14.962 1.00 72.50 85 ALA A O 1
ATOM 665 N N . THR A 1 86 ? 5.814 -4.190 -14.397 1.00 71.38 86 THR A N 1
ATOM 666 C CA . THR A 1 86 ? 5.580 -4.169 -12.946 1.00 71.38 86 THR A CA 1
ATOM 667 C C . THR A 1 86 ? 6.590 -3.278 -12.228 1.00 71.38 86 THR A C 1
ATOM 669 O O . THR A 1 86 ? 7.752 -3.186 -12.624 1.00 71.38 86 THR A O 1
ATOM 672 N N . ASN A 1 87 ? 6.151 -2.618 -11.150 1.00 74.69 87 ASN A N 1
ATOM 673 C CA . ASN A 1 87 ? 6.995 -1.691 -10.391 1.00 74.69 87 ASN A CA 1
ATOM 674 C C . ASN A 1 87 ? 8.242 -2.372 -9.804 1.00 74.69 87 ASN A C 1
ATOM 676 O O . ASN A 1 87 ? 9.335 -1.835 -9.918 1.00 74.69 87 ASN A O 1
ATOM 680 N N . ASP A 1 88 ? 8.097 -3.580 -9.255 1.00 75.69 88 ASP A N 1
ATOM 681 C CA . ASP A 1 88 ? 9.221 -4.356 -8.711 1.00 75.69 88 ASP A CA 1
ATOM 682 C C . ASP A 1 88 ? 10.297 -4.636 -9.777 1.00 75.69 88 ASP A C 1
ATOM 684 O O . ASP A 1 88 ? 11.487 -4.385 -9.578 1.00 75.69 88 ASP A O 1
ATOM 688 N N . ALA A 1 89 ? 9.871 -5.040 -10.979 1.00 78.06 89 ALA A N 1
ATOM 689 C CA . ALA A 1 89 ? 10.782 -5.244 -12.098 1.00 78.06 89 ALA A CA 1
ATOM 690 C C . ALA A 1 89 ? 11.391 -3.923 -12.605 1.00 78.06 89 ALA A C 1
ATOM 692 O O . ALA A 1 89 ? 12.565 -3.908 -12.976 1.00 78.06 89 ALA A O 1
ATOM 693 N N . ASN A 1 90 ? 10.640 -2.814 -12.593 1.00 76.56 90 ASN A N 1
ATOM 694 C CA . ASN A 1 90 ? 11.159 -1.477 -12.909 1.00 76.56 90 ASN A CA 1
ATOM 695 C C . ASN A 1 90 ? 12.238 -1.031 -11.912 1.00 76.56 90 ASN A C 1
ATOM 697 O O . ASN A 1 90 ? 13.283 -0.533 -12.331 1.00 76.56 90 ASN A O 1
ATOM 701 N N . GLU A 1 91 ? 12.028 -1.233 -10.610 1.00 75.94 91 GLU A N 1
ATOM 702 C CA . GLU A 1 91 ? 13.002 -0.900 -9.564 1.00 75.94 91 GLU A CA 1
ATOM 703 C C . GLU A 1 91 ? 14.264 -1.764 -9.678 1.00 75.94 91 GLU A C 1
ATOM 705 O O . GLU A 1 91 ? 15.387 -1.243 -9.644 1.00 75.94 91 GLU A O 1
ATOM 710 N N . GLY A 1 92 ? 14.090 -3.071 -9.902 1.00 79.25 92 GLY A N 1
ATOM 711 C CA . GLY A 1 92 ? 15.187 -3.998 -10.171 1.00 79.25 92 GLY A CA 1
ATOM 712 C C . GLY A 1 92 ? 15.979 -3.613 -11.423 1.00 79.25 92 GLY A C 1
ATOM 713 O O . GLY A 1 92 ? 17.214 -3.574 -11.399 1.00 79.25 92 GLY A O 1
ATOM 714 N N . TRP A 1 93 ? 15.285 -3.244 -12.502 1.00 79.88 93 TRP A N 1
ATOM 715 C CA . TRP A 1 93 ? 15.899 -2.762 -13.737 1.00 79.88 93 TRP A CA 1
ATOM 716 C C . TRP A 1 93 ? 16.649 -1.442 -13.530 1.00 79.88 93 TRP A C 1
ATOM 718 O O . TRP A 1 93 ? 17.793 -1.317 -13.965 1.00 79.88 93 TRP A O 1
ATOM 728 N N . LEU A 1 94 ? 16.073 -0.477 -12.811 1.00 76.81 94 LEU A N 1
ATOM 729 C CA . LEU A 1 94 ? 16.729 0.797 -12.513 1.00 76.81 94 LEU A CA 1
ATOM 730 C C . LEU A 1 94 ? 18.012 0.578 -11.695 1.00 76.81 94 LEU A C 1
ATOM 732 O O . LEU A 1 94 ? 19.050 1.192 -11.960 1.00 76.81 94 LEU A O 1
ATOM 736 N N . GLY A 1 95 ? 17.971 -0.330 -10.719 1.00 78.38 95 GLY A N 1
ATOM 737 C CA . GLY A 1 95 ? 19.139 -0.713 -9.931 1.00 78.38 95 GLY A CA 1
ATOM 738 C C . GLY A 1 95 ? 20.232 -1.371 -10.778 1.00 78.38 95 GLY A C 1
ATOM 739 O O . GLY A 1 95 ? 21.389 -0.943 -10.739 1.00 78.38 95 GLY A O 1
ATOM 740 N N . ALA A 1 96 ? 19.869 -2.388 -11.559 1.00 75.44 96 ALA A N 1
ATOM 741 C CA . ALA A 1 96 ? 20.816 -3.212 -12.304 1.00 75.44 96 ALA A CA 1
ATOM 742 C C . ALA A 1 96 ? 21.317 -2.553 -13.598 1.00 75.44 96 ALA A C 1
ATOM 744 O O . ALA A 1 96 ? 22.508 -2.592 -13.888 1.00 75.44 96 ALA A O 1
ATOM 745 N N . GLN A 1 97 ? 20.442 -1.938 -14.387 1.00 72.19 97 GLN A N 1
ATOM 746 C CA . GLN A 1 97 ? 20.804 -1.399 -15.696 1.00 72.19 97 GLN A CA 1
ATOM 747 C C . GLN A 1 97 ? 21.164 0.075 -15.625 1.00 72.19 97 GLN A C 1
ATOM 749 O O . GLN A 1 97 ? 22.236 0.441 -16.088 1.00 72.19 97 GLN A O 1
ATOM 754 N N . ALA A 1 98 ? 20.359 0.932 -14.996 1.00 70.56 98 ALA A N 1
ATOM 755 C CA . ALA A 1 98 ? 20.743 2.339 -14.911 1.00 70.56 98 ALA A CA 1
ATOM 756 C C . ALA A 1 98 ? 21.936 2.516 -13.957 1.00 70.56 98 ALA A C 1
ATOM 758 O O . ALA A 1 98 ? 22.976 3.042 -14.345 1.00 70.56 98 ALA A O 1
ATOM 759 N N . ARG A 1 99 ? 21.852 2.014 -12.718 1.00 78.06 99 ARG A N 1
ATOM 760 C CA . ARG A 1 99 ? 22.883 2.285 -11.701 1.00 78.06 99 ARG A CA 1
ATOM 761 C C . ARG A 1 99 ? 24.189 1.509 -11.915 1.00 78.06 99 ARG A C 1
ATOM 763 O O . ARG A 1 99 ? 25.262 2.108 -11.843 1.00 78.06 99 ARG A O 1
ATOM 770 N N . VAL A 1 100 ? 24.142 0.198 -12.173 1.00 83.38 100 VAL A N 1
ATOM 771 C CA . VAL A 1 100 ? 25.376 -0.596 -12.364 1.00 83.38 100 VAL A CA 1
ATOM 772 C C . VAL A 1 100 ? 25.990 -0.376 -13.749 1.00 83.38 100 VAL A C 1
ATOM 774 O O . VAL A 1 100 ? 27.218 -0.301 -13.839 1.00 83.38 100 VAL A O 1
ATOM 777 N N . ALA A 1 101 ? 25.200 -0.213 -14.819 1.00 80.31 101 ALA A N 1
ATOM 778 C CA . ALA A 1 101 ? 25.788 0.042 -16.136 1.00 80.31 101 ALA A CA 1
ATOM 779 C C . ALA A 1 101 ? 26.435 1.430 -16.217 1.00 80.31 101 ALA A C 1
ATOM 781 O O . ALA A 1 101 ? 27.538 1.519 -16.747 1.00 80.31 101 ALA A O 1
ATOM 782 N N . LEU A 1 102 ? 25.844 2.472 -15.615 1.00 79.69 102 LEU A N 1
ATOM 783 C CA . LEU A 1 102 ? 26.489 3.791 -15.535 1.00 79.69 102 LEU A CA 1
ATOM 784 C C . LEU A 1 102 ? 27.771 3.765 -14.692 1.00 79.69 102 LEU A C 1
ATOM 786 O O . LEU A 1 102 ? 28.716 4.479 -14.999 1.00 79.69 102 LEU A O 1
ATOM 790 N N . ARG A 1 103 ? 27.873 2.904 -13.670 1.00 84.44 103 ARG A N 1
ATOM 791 C CA . ARG A 1 103 ? 29.147 2.710 -12.948 1.00 84.44 103 ARG A CA 1
ATOM 792 C C . ARG A 1 103 ? 30.224 2.058 -13.816 1.00 84.44 103 ARG A C 1
ATOM 794 O O . ARG A 1 103 ? 31.391 2.410 -13.697 1.00 84.44 103 ARG A O 1
ATOM 801 N N . ARG A 1 104 ? 29.851 1.090 -14.658 1.00 85.06 104 ARG A N 1
ATOM 802 C CA . ARG A 1 104 ? 30.788 0.365 -15.539 1.00 85.06 104 ARG A CA 1
ATOM 803 C C . ARG A 1 104 ? 31.159 1.157 -16.793 1.00 85.06 104 ARG A C 1
ATOM 805 O O . ARG A 1 104 ? 32.253 0.989 -17.315 1.00 85.06 104 ARG A O 1
ATOM 812 N N . ALA A 1 105 ? 30.245 1.986 -17.281 1.00 84.88 105 ALA A N 1
ATOM 813 C CA . ALA A 1 105 ? 30.400 2.803 -18.473 1.00 84.88 105 ALA A CA 1
ATOM 814 C C . ALA A 1 105 ? 29.778 4.190 -18.219 1.00 84.88 105 ALA A C 1
ATOM 816 O O . ALA A 1 105 ? 28.674 4.463 -18.691 1.00 84.88 105 ALA A O 1
ATOM 817 N N . PRO A 1 106 ? 30.471 5.077 -17.484 1.00 82.44 106 PRO A N 1
ATOM 818 C CA . PRO A 1 106 ? 29.928 6.380 -17.081 1.00 82.44 106 PRO A CA 1
ATOM 819 C C . PRO A 1 106 ? 29.642 7.315 -18.257 1.00 82.44 106 PRO A C 1
ATOM 821 O O . PRO A 1 106 ? 28.787 8.188 -18.156 1.00 82.44 106 PRO A O 1
ATOM 824 N N . ASN A 1 107 ? 30.302 7.092 -19.395 1.00 87.94 107 ASN A N 1
ATOM 825 C CA . ASN A 1 107 ? 30.089 7.862 -20.620 1.00 87.94 107 ASN A CA 1
ATOM 826 C C . ASN A 1 107 ? 28.967 7.286 -21.507 1.00 87.94 107 ASN A C 1
ATOM 828 O O . ASN A 1 107 ? 28.706 7.814 -22.589 1.00 87.94 107 ASN A O 1
ATOM 832 N N . ALA A 1 108 ? 28.324 6.183 -21.103 1.00 83.88 108 ALA A N 1
ATOM 833 C CA . ALA A 1 108 ? 27.232 5.594 -21.865 1.00 83.88 108 ALA A CA 1
ATOM 834 C C . ALA A 1 108 ? 25.968 6.456 -21.753 1.00 83.88 108 ALA A C 1
ATOM 836 O O . ALA A 1 108 ? 25.534 6.825 -20.663 1.00 83.88 108 ALA A O 1
ATOM 837 N N . ARG A 1 109 ? 25.343 6.741 -22.898 1.00 84.62 109 ARG A N 1
ATOM 838 C CA . ARG A 1 109 ? 24.061 7.452 -22.944 1.00 84.62 109 ARG A CA 1
ATOM 839 C C . ARG A 1 109 ? 22.922 6.519 -22.537 1.00 84.62 109 ARG A C 1
ATOM 841 O O . ARG A 1 109 ? 22.927 5.342 -22.898 1.00 84.62 109 ARG A O 1
ATOM 848 N N . LEU A 1 110 ? 21.909 7.061 -21.859 1.00 80.44 110 LEU A N 1
ATOM 849 C CA . LEU A 1 110 ? 20.723 6.304 -21.441 1.00 80.44 110 LEU A CA 1
ATOM 850 C C . LEU A 1 110 ? 20.021 5.624 -22.628 1.00 80.44 110 LEU A C 1
ATOM 852 O O . LEU A 1 110 ? 19.603 4.479 -22.524 1.00 80.44 110 LEU A O 1
ATOM 856 N N . GLU A 1 111 ? 19.975 6.291 -23.782 1.00 84.06 111 GLU A N 1
ATOM 857 C CA . GLU A 1 111 ? 19.425 5.752 -25.033 1.00 84.06 111 GLU A CA 1
ATOM 858 C C . GLU A 1 111 ? 20.117 4.454 -25.461 1.00 84.06 111 GLU A C 1
ATOM 860 O O . GLU A 1 111 ? 19.459 3.486 -25.835 1.00 84.06 111 GLU A O 1
ATOM 865 N N . PHE A 1 112 ? 21.447 4.408 -25.356 1.00 85.06 112 PHE A N 1
ATOM 866 C CA . PHE A 1 112 ? 22.232 3.225 -25.691 1.00 85.06 112 PHE A CA 1
ATOM 867 C C . PHE A 1 112 ? 21.981 2.085 -24.696 1.00 85.06 112 PHE A C 1
ATOM 869 O O . PHE A 1 112 ? 21.840 0.929 -25.096 1.00 85.06 112 PHE A O 1
ATOM 876 N N . ILE A 1 113 ? 21.883 2.402 -23.400 1.00 84.12 113 ILE A N 1
ATOM 877 C CA . ILE A 1 113 ? 21.571 1.422 -22.348 1.00 84.12 113 ILE A CA 1
ATOM 878 C C . ILE A 1 113 ? 20.167 0.837 -22.561 1.00 84.12 113 ILE A C 1
ATOM 880 O O . ILE A 1 113 ? 20.001 -0.384 -22.493 1.00 84.12 113 ILE A O 1
ATOM 884 N N . ASN A 1 114 ? 19.185 1.684 -22.881 1.00 84.00 114 ASN A N 1
ATOM 885 C CA . ASN A 1 114 ? 17.815 1.274 -23.183 1.00 84.00 114 ASN A CA 1
ATOM 886 C C . ASN A 1 114 ? 17.766 0.384 -24.425 1.00 84.00 114 ASN A C 1
ATOM 888 O O . ASN A 1 114 ? 17.250 -0.726 -24.341 1.00 84.00 114 ASN A O 1
ATOM 892 N N . ALA A 1 115 ? 18.367 0.813 -25.539 1.00 85.88 115 ALA A N 1
ATOM 893 C CA . ALA A 1 115 ? 18.382 0.050 -26.786 1.00 85.88 115 ALA A CA 1
ATOM 894 C C . ALA A 1 115 ? 19.040 -1.326 -26.610 1.00 85.88 115 ALA A C 1
ATOM 896 O O . ALA A 1 115 ? 18.482 -2.344 -27.014 1.00 85.88 115 ALA A O 1
ATOM 897 N N . LYS A 1 116 ? 20.195 -1.385 -25.934 1.00 85.81 116 LYS A N 1
ATOM 898 C CA . LYS A 1 116 ? 20.888 -2.648 -25.641 1.00 85.81 116 LYS A CA 1
ATOM 899 C C . LYS A 1 116 ? 20.044 -3.584 -24.778 1.00 85.81 116 LYS A C 1
ATOM 901 O O . LYS A 1 116 ? 20.090 -4.799 -24.960 1.00 85.81 116 LYS A O 1
ATOM 906 N N . SER A 1 117 ? 19.322 -3.032 -23.810 1.00 82.00 117 SER A N 1
ATOM 907 C CA . SER A 1 117 ? 18.518 -3.827 -22.887 1.00 82.00 117 SER A CA 1
ATOM 908 C C . SER A 1 117 ? 17.222 -4.309 -23.550 1.00 82.00 117 SER A C 1
ATOM 910 O O . SER A 1 117 ? 16.885 -5.478 -23.395 1.00 82.00 117 SER A O 1
ATOM 912 N N . GLN A 1 118 ? 16.568 -3.478 -24.373 1.00 82.69 118 GLN A N 1
ATOM 913 C CA . GLN A 1 118 ? 15.415 -3.879 -25.192 1.00 82.69 118 GLN A CA 1
ATOM 914 C C . GLN A 1 118 ? 15.795 -4.950 -26.218 1.00 82.69 118 GLN A C 1
ATOM 916 O O . GLN A 1 118 ? 15.088 -5.941 -26.344 1.00 82.69 118 GLN A O 1
ATOM 921 N N . TYR A 1 119 ? 16.942 -4.806 -26.889 1.00 83.31 119 TYR A N 1
ATOM 922 C CA . TYR A 1 119 ? 17.442 -5.800 -27.845 1.00 83.31 119 TYR A CA 1
ATOM 923 C C . TYR A 1 119 ? 17.593 -7.193 -27.218 1.00 83.31 119 TYR A C 1
ATOM 925 O O . TYR A 1 119 ? 17.294 -8.199 -27.856 1.00 83.31 119 TYR A O 1
ATOM 933 N N . LYS A 1 120 ? 18.040 -7.245 -25.955 1.00 81.25 120 LYS A N 1
ATOM 934 C CA . LYS A 1 120 ? 18.132 -8.487 -25.176 1.00 81.25 120 LYS A CA 1
ATOM 935 C C . LYS A 1 120 ? 16.785 -8.981 -24.664 1.00 81.25 120 LYS A C 1
ATOM 937 O O . LYS A 1 120 ? 16.600 -10.178 -24.567 1.0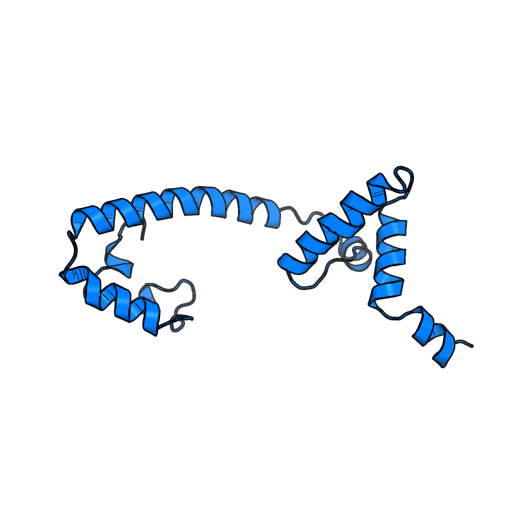0 81.25 120 LYS A O 1
ATOM 942 N N . HIS A 1 121 ? 15.897 -8.076 -24.262 1.00 79.62 121 HIS A N 1
ATOM 943 C CA . HIS A 1 121 ? 14.599 -8.442 -23.701 1.00 79.62 121 HIS A CA 1
ATOM 944 C C . HIS A 1 121 ? 13.629 -8.973 -24.762 1.00 79.62 121 HIS A C 1
ATOM 946 O O . HIS A 1 121 ? 12.825 -9.844 -24.466 1.00 79.62 121 HIS A O 1
ATOM 952 N N . ASN A 1 122 ? 13.721 -8.447 -25.984 1.00 82.12 122 ASN A N 1
ATOM 953 C CA . ASN A 1 122 ? 12.841 -8.787 -27.099 1.00 82.12 122 ASN A CA 1
ATOM 954 C C . ASN A 1 122 ? 13.428 -9.878 -28.013 1.00 82.12 122 ASN A C 1
ATOM 956 O O . ASN A 1 122 ? 12.969 -10.000 -29.147 1.00 82.12 122 ASN A O 1
ATOM 960 N N . ASP A 1 123 ? 14.505 -10.558 -27.598 1.00 81.25 123 ASP A N 1
ATOM 961 C CA . ASP A 1 123 ? 15.228 -11.569 -28.391 1.00 81.25 123 ASP A CA 1
ATOM 962 C C . ASP A 1 123 ? 15.487 -11.137 -29.843 1.00 81.25 123 ASP A C 1
ATOM 964 O O . ASP A 1 123 ? 15.424 -11.905 -30.804 1.00 81.25 123 ASP A O 1
ATOM 968 N N . THR A 1 124 ? 15.790 -9.849 -30.026 1.00 79.75 124 THR A N 1
ATOM 969 C CA . THR A 1 124 ? 15.842 -9.234 -31.357 1.00 79.75 124 THR A CA 1
ATOM 970 C C . THR A 1 124 ? 16.961 -9.836 -32.210 1.00 79.75 124 THR A C 1
ATOM 972 O O . THR A 1 124 ? 16.840 -9.894 -33.431 1.00 79.75 124 THR A O 1
ATOM 975 N N . ALA A 1 125 ? 18.021 -10.349 -31.576 1.00 80.38 125 ALA A N 1
ATOM 976 C CA . ALA A 1 125 ? 19.081 -11.101 -32.246 1.00 80.38 125 ALA A CA 1
ATOM 977 C C . ALA A 1 125 ? 18.560 -12.373 -32.926 1.00 80.38 125 ALA A C 1
ATOM 979 O O . ALA A 1 125 ? 18.899 -12.638 -34.078 1.00 80.38 125 ALA A O 1
ATOM 980 N N . GLU A 1 126 ? 17.732 -13.140 -32.216 1.00 81.75 126 GLU A N 1
ATOM 981 C CA . GLU A 1 126 ? 17.162 -14.388 -32.720 1.00 81.75 126 GLU A CA 1
ATOM 982 C C . GLU A 1 126 ? 16.147 -14.103 -33.823 1.00 81.75 126 GLU A C 1
ATOM 984 O O . GLU A 1 126 ? 16.160 -14.762 -34.861 1.00 81.75 126 GLU A O 1
ATOM 989 N N . PHE A 1 127 ? 15.331 -13.057 -33.656 1.00 80.62 127 PHE A N 1
ATOM 990 C CA . PHE A 1 127 ? 14.408 -12.613 -34.697 1.00 80.62 127 PHE A CA 1
ATOM 991 C C . PHE A 1 127 ? 15.136 -12.227 -35.992 1.00 80.62 127 PHE A C 1
ATOM 993 O O . PHE A 1 127 ? 14.755 -12.692 -37.066 1.00 80.62 127 PHE A O 1
ATOM 1000 N N . ILE A 1 128 ? 16.193 -11.408 -35.906 1.00 84.75 128 ILE A N 1
ATOM 1001 C CA . ILE A 1 128 ? 16.992 -11.015 -37.078 1.00 84.75 128 ILE A CA 1
ATOM 1002 C C . ILE A 1 128 ? 17.584 -12.258 -37.745 1.00 84.75 128 ILE A C 1
ATOM 1004 O O . ILE A 1 128 ? 17.439 -12.423 -38.953 1.00 84.75 128 ILE A O 1
ATOM 1008 N N . ALA A 1 129 ? 18.186 -13.158 -36.963 1.00 82.12 129 ALA A N 1
ATOM 1009 C CA . ALA A 1 129 ? 18.789 -14.378 -37.488 1.00 82.12 129 ALA A CA 1
ATOM 1010 C C . ALA A 1 129 ? 17.775 -15.319 -38.164 1.00 82.12 129 ALA A C 1
ATOM 1012 O O . ALA A 1 129 ? 18.138 -16.006 -39.111 1.00 82.12 129 ALA A O 1
ATOM 1013 N N . ALA A 1 130 ? 16.525 -15.355 -37.695 1.00 83.00 130 ALA A N 1
ATOM 1014 C CA . ALA A 1 130 ? 15.492 -16.257 -38.204 1.00 83.00 130 ALA A CA 1
ATOM 1015 C C . ALA A 1 130 ? 14.632 -15.678 -39.343 1.00 83.00 130 ALA A C 1
ATOM 1017 O O . ALA A 1 130 ? 13.933 -16.440 -40.016 1.00 83.00 130 ALA A O 1
ATOM 1018 N N . LYS A 1 131 ? 14.579 -14.349 -39.505 1.00 79.69 131 LYS A N 1
ATOM 1019 C CA . LYS A 1 131 ? 13.634 -13.675 -40.420 1.00 79.69 131 LYS A CA 1
ATOM 1020 C C . LYS A 1 131 ? 14.267 -12.688 -41.395 1.00 79.69 131 LYS A C 1
ATOM 1022 O O . LYS A 1 131 ? 13.595 -12.312 -42.352 1.00 79.69 131 LYS A O 1
ATOM 1027 N N . LEU A 1 132 ? 15.487 -12.225 -41.132 1.00 73.06 132 LEU A N 1
ATOM 1028 C CA . LEU A 1 132 ? 16.147 -11.170 -41.911 1.00 73.06 132 LEU A CA 1
ATOM 1029 C C . LEU A 1 132 ? 17.523 -11.581 -42.457 1.00 73.06 132 LEU A C 1
ATOM 1031 O O . LEU A 1 132 ? 18.089 -10.831 -43.250 1.00 73.06 132 LEU A O 1
ATOM 1035 N N . ASN A 1 133 ? 18.021 -12.755 -42.061 1.00 52.91 133 ASN A N 1
ATOM 1036 C CA . ASN A 1 133 ? 19.121 -13.478 -42.701 1.00 52.91 133 ASN A CA 1
ATOM 1037 C C . ASN A 1 133 ? 18.568 -14.677 -43.476 1.00 52.91 133 ASN A C 1
ATOM 1039 O O . ASN A 1 133 ? 19.255 -15.097 -44.432 1.00 52.91 133 ASN A O 1
#

Radius of gyration: 23.55 Å; chains: 1; bounding box: 52×30×68 Å

Secondary structure (DSSP, 8-state):
--S-THHHHSTT--HHHHSSSSPPPSSHHHHHHHHHHGGGS-HHHHHHHHHHHHHHHHHHHHHHHHTTTT----HHHHHHS---SSHHHHHHHIIIIIIHHHHH-TT--HHHHHHHHHHHHTTHHHHHHHHT-

pLDDT: mean 82.99, std 9.52, range [52.91, 96.5]

Organism: NCBI:txid153505

Foldseek 3Di:
DLVDCCCLQPPPPDCLRNPPVSDDDPCNVVSVVVNVCCVVDDVVVVSVVVNVVVVVVVVVVVVVVVVVVPPPDDPVRVVLAPADPDPVVRVVCCVCQVVVVCVVPVPDDNSNSSVVVCCVVVVVVVVCVVPVD

Sequence (133 aa):
VIADPDIIMGPNLSYATASMDGKPWERPEAMYAAHALLPTLPRNEVQVVLVEFLKGAQKRWRRFGSDILETQLTDAQKCKAMMPATNDANEGWLGAQARVALRRAPNARLEFINAKSQYKHNDTAEFIAAKLN